Protein AF-A0A6N6PCB4-F1 (afdb_monomer_lite)

Foldseek 3Di:
DDDPPPPDPLPPDLDPLPPDLDDLVSSVVSQLVVLVVCCVVPVVVSVVSVVCVVVVCPLVVDDPVVSVVVSDCVVVVVLVVVLCVVCVVVVDDPDPVVSVVVSVVSVVVVVVCCVVDPHPDDPDPPCDPDD

Sequence (131 aa):
MSSSGIAWPARGWSFSICSRRSTRGSAMRAAEGAGAAYSASAPKLAAWLEANLHEGFTVLAFPAAHQRRLRTSNALARVNQELQRRTRVVSIFPNEASLPRLVSALLAETSDAWESSKSYLNMFPSISPSA

Radius of gyration: 19.99 Å; chains: 1; bounding box: 39×51×49 Å

Structure (mmCIF, N/CA/C/O backbone):
data_AF-A0A6N6PCB4-F1
#
_entry.id   AF-A0A6N6PCB4-F1
#
loop_
_atom_site.group_PDB
_atom_site.id
_atom_site.type_symbol
_atom_site.label_atom_id
_atom_site.label_alt_id
_atom_site.label_comp_id
_atom_site.label_asym_id
_atom_site.label_entity_id
_atom_site.label_seq_id
_atom_site.pdbx_PDB_ins_code
_atom_site.Cartn_x
_atom_site.Cartn_y
_atom_site.Cartn_z
_atom_site.occupancy
_atom_site.B_iso_or_equiv
_atom_site.auth_seq_id
_atom_site.auth_comp_id
_atom_site.auth_asym_id
_atom_site.auth_atom_id
_atom_site.pdbx_PDB_model_num
ATOM 1 N N . MET A 1 1 ? 10.503 -19.726 16.483 1.00 33.88 1 MET A N 1
ATOM 2 C CA . MET A 1 1 ? 11.646 -19.486 15.569 1.00 33.88 1 MET A CA 1
ATOM 3 C C . MET A 1 1 ? 11.548 -20.537 14.470 1.00 33.88 1 MET A C 1
ATOM 5 O O . MET A 1 1 ? 11.416 -21.692 14.820 1.00 33.88 1 MET A O 1
ATOM 9 N N . SER A 1 2 ? 11.448 -20.260 13.175 1.00 28.19 2 SER A N 1
ATOM 10 C CA . SER A 1 2 ? 12.167 -19.283 12.366 1.00 28.19 2 SER A CA 1
ATOM 11 C C . SER A 1 2 ? 11.240 -18.774 11.255 1.00 28.19 2 SER A C 1
ATOM 13 O O . SER A 1 2 ? 10.845 -19.535 10.376 1.00 28.19 2 SER A O 1
ATOM 15 N N . SER A 1 3 ? 10.858 -17.498 11.317 1.00 27.31 3 SER A N 1
ATOM 16 C CA . SER A 1 3 ? 10.209 -16.815 10.199 1.00 27.31 3 SER A CA 1
ATOM 17 C C . SER A 1 3 ? 11.317 -16.256 9.321 1.00 27.31 3 SER A C 1
ATOM 19 O O . SER A 1 3 ? 11.887 -15.208 9.621 1.00 27.31 3 SER A O 1
ATOM 21 N N . SER A 1 4 ? 11.649 -16.983 8.260 1.00 30.84 4 SER A N 1
ATOM 22 C CA . SER A 1 4 ? 12.556 -16.542 7.204 1.00 30.84 4 SER A CA 1
ATOM 23 C C . SER A 1 4 ? 11.899 -15.389 6.445 1.00 30.84 4 SER A C 1
ATOM 25 O O . SER A 1 4 ? 11.241 -15.582 5.424 1.00 30.84 4 SER A O 1
ATOM 27 N N . GLY A 1 5 ? 12.011 -14.180 6.992 1.00 29.30 5 GLY A N 1
ATOM 28 C CA . GLY A 1 5 ? 11.590 -12.957 6.328 1.00 29.30 5 GLY A CA 1
ATOM 29 C C . GLY A 1 5 ? 12.371 -12.806 5.030 1.00 29.30 5 GLY A C 1
ATOM 30 O O . GLY A 1 5 ? 13.594 -12.686 5.044 1.00 29.30 5 GLY A O 1
ATOM 31 N N . ILE A 1 6 ? 11.662 -12.832 3.905 1.00 33.75 6 ILE A N 1
ATOM 32 C CA . ILE A 1 6 ? 12.214 -12.490 2.596 1.00 33.75 6 ILE A CA 1
ATOM 33 C C . ILE A 1 6 ? 12.633 -11.019 2.676 1.00 33.75 6 ILE A C 1
ATOM 35 O O . ILE A 1 6 ? 11.806 -10.109 2.599 1.00 33.75 6 ILE A O 1
ATOM 39 N N . ALA A 1 7 ? 13.923 -10.789 2.907 1.00 28.22 7 ALA A N 1
ATOM 40 C CA . ALA A 1 7 ? 14.532 -9.473 2.908 1.00 28.22 7 ALA A CA 1
ATOM 41 C C . ALA A 1 7 ? 14.581 -8.962 1.463 1.00 28.22 7 ALA A C 1
ATOM 43 O O . ALA A 1 7 ? 15.501 -9.259 0.705 1.00 28.22 7 ALA A O 1
ATOM 44 N N . TRP A 1 8 ? 13.558 -8.211 1.064 1.00 30.92 8 TRP A N 1
ATOM 45 C CA . TRP A 1 8 ? 13.566 -7.488 -0.201 1.00 30.92 8 TRP A CA 1
ATOM 46 C C . TRP A 1 8 ? 14.686 -6.432 -0.188 1.00 30.92 8 TRP A C 1
ATOM 48 O O . TRP A 1 8 ? 14.705 -5.588 0.715 1.00 30.92 8 TRP A O 1
ATOM 58 N N . PRO A 1 9 ? 15.581 -6.384 -1.191 1.00 33.12 9 PRO A N 1
ATOM 59 C CA . PRO A 1 9 ? 16.544 -5.297 -1.350 1.00 33.12 9 PRO A CA 1
ATOM 60 C C . PRO A 1 9 ? 15.830 -4.065 -1.944 1.00 33.12 9 PRO A C 1
ATOM 62 O O . PRO A 1 9 ? 16.096 -3.619 -3.057 1.00 33.12 9 PRO A O 1
ATOM 65 N N . ALA A 1 10 ? 14.868 -3.509 -1.205 1.00 38.28 10 ALA A N 1
ATOM 66 C CA . ALA A 1 10 ? 13.883 -2.541 -1.698 1.00 38.28 10 ALA A CA 1
ATOM 67 C C . ALA A 1 10 ? 14.370 -1.077 -1.780 1.00 38.28 10 ALA A C 1
ATOM 69 O O . ALA A 1 10 ? 13.548 -0.165 -1.824 1.00 38.28 10 ALA A O 1
ATOM 70 N N . ARG A 1 11 ? 15.683 -0.804 -1.785 1.00 38.25 11 ARG A N 1
ATOM 71 C CA . ARG A 1 11 ? 16.195 0.586 -1.794 1.00 38.25 11 ARG A CA 1
ATOM 72 C C . ARG A 1 11 ? 16.877 1.041 -3.088 1.00 38.25 11 ARG A C 1
ATOM 74 O O . ARG A 1 11 ? 17.016 2.243 -3.270 1.00 38.25 11 ARG A O 1
ATOM 81 N N . GLY A 1 12 ? 17.240 0.135 -4.002 1.00 31.41 12 GLY A N 1
ATOM 82 C CA . GLY A 1 12 ? 17.977 0.500 -5.229 1.00 31.41 12 GLY A CA 1
ATOM 83 C C . GLY A 1 12 ? 17.229 0.307 -6.553 1.00 31.41 12 GLY A C 1
ATOM 84 O O . GLY A 1 12 ? 17.467 1.035 -7.513 1.00 31.41 12 GLY A O 1
ATOM 85 N N . TRP A 1 13 ? 16.303 -0.652 -6.623 1.00 36.94 13 TRP A N 1
ATOM 86 C CA . TRP A 1 13 ? 15.792 -1.150 -7.908 1.00 36.94 13 TRP A CA 1
ATOM 87 C C . TRP A 1 13 ? 14.665 -0.307 -8.517 1.00 36.94 13 TRP A C 1
ATOM 89 O O . TRP A 1 13 ? 14.643 -0.104 -9.731 1.00 36.94 13 TRP A O 1
ATOM 99 N N . SER A 1 14 ? 13.781 0.272 -7.694 1.00 40.44 14 SER A N 1
ATOM 100 C CA . SER A 1 14 ? 12.657 1.087 -8.194 1.00 40.44 14 SER A CA 1
ATOM 101 C C . SER A 1 14 ? 13.088 2.388 -8.880 1.00 40.44 14 SER A C 1
ATOM 103 O O . SER A 1 14 ? 12.285 2.998 -9.588 1.00 40.44 14 SER A O 1
ATOM 105 N N . PHE A 1 15 ? 14.329 2.842 -8.670 1.00 33.09 15 PHE A N 1
ATOM 106 C CA . PHE A 1 15 ? 14.775 4.146 -9.159 1.00 33.09 15 PHE A CA 1
ATOM 107 C C . PHE A 1 15 ? 15.426 4.090 -10.551 1.00 33.09 15 PHE A C 1
ATOM 109 O O . PHE A 1 15 ? 15.239 5.022 -11.329 1.00 33.09 15 PHE A O 1
ATOM 116 N N . SER A 1 16 ? 16.133 3.005 -10.899 1.00 36.62 16 SER A N 1
ATOM 117 C CA . SER A 1 16 ? 16.947 2.950 -12.128 1.00 36.62 16 SER A CA 1
ATOM 118 C C . SER A 1 16 ? 16.153 2.549 -13.383 1.00 36.62 16 SER A C 1
ATOM 120 O O . SER A 1 16 ? 16.151 3.293 -14.364 1.00 36.62 16 SER A O 1
ATOM 122 N N . ILE A 1 17 ? 15.371 1.457 -13.328 1.00 45.94 17 ILE A N 1
ATOM 123 C CA . ILE A 1 17 ? 14.596 0.917 -14.477 1.00 45.94 17 ILE A CA 1
ATOM 124 C C . ILE A 1 17 ? 13.526 1.909 -14.976 1.00 45.94 17 ILE A C 1
ATOM 126 O O . ILE A 1 17 ? 13.086 1.872 -16.123 1.00 45.94 17 ILE A O 1
ATOM 130 N N . CYS A 1 18 ? 13.110 2.832 -14.109 1.00 44.28 18 CYS A N 1
ATOM 131 C CA . CYS A 1 18 ? 11.998 3.746 -14.338 1.00 44.28 18 CYS A CA 1
ATOM 132 C C . CYS A 1 18 ? 12.397 5.219 -14.161 1.00 44.28 18 CYS A C 1
ATOM 134 O O . CYS A 1 18 ? 11.578 6.064 -13.763 1.00 44.28 18 CYS A O 1
ATOM 136 N N . SER A 1 19 ? 13.668 5.534 -14.410 1.00 44.34 19 SER A N 1
ATOM 137 C CA . SER A 1 19 ? 14.121 6.915 -14.513 1.00 44.34 19 SER A CA 1
ATOM 138 C C . SER A 1 19 ? 13.798 7.441 -15.917 1.00 44.34 19 SER A C 1
ATOM 140 O O . SER A 1 19 ? 14.119 6.820 -16.922 1.00 44.34 19 SER A O 1
ATOM 142 N N . ARG A 1 20 ? 13.139 8.607 -15.973 1.00 45.94 20 ARG A N 1
ATOM 143 C CA . ARG A 1 20 ? 12.929 9.418 -17.188 1.00 45.94 20 ARG A CA 1
ATOM 144 C C . ARG A 1 20 ? 11.907 8.853 -18.202 1.00 45.94 20 ARG A C 1
ATOM 146 O O . ARG A 1 20 ? 12.266 8.261 -19.204 1.00 45.94 20 ARG A O 1
ATOM 153 N N . ARG A 1 21 ? 10.613 9.127 -17.957 1.00 50.47 21 ARG A N 1
ATOM 154 C CA . ARG A 1 21 ? 9.507 9.109 -18.949 1.00 50.47 21 ARG A CA 1
ATOM 155 C C . ARG A 1 21 ? 9.582 7.925 -19.943 1.00 50.47 21 ARG A C 1
ATOM 157 O O . ARG A 1 21 ? 9.575 8.132 -21.150 1.00 50.47 21 ARG A O 1
ATOM 164 N N . SER A 1 22 ? 9.694 6.695 -19.442 1.00 57.56 22 SER A N 1
ATOM 165 C CA . SER A 1 22 ? 9.706 5.507 -20.296 1.00 57.56 22 SER A CA 1
ATOM 166 C C . SER A 1 22 ? 8.277 5.100 -20.648 1.00 57.56 22 SER A C 1
ATOM 168 O O . SER A 1 22 ? 7.431 4.878 -19.782 1.00 57.56 22 SER A O 1
ATOM 170 N N . THR A 1 23 ? 7.992 5.028 -21.946 1.00 71.12 23 THR A N 1
ATOM 171 C CA . THR A 1 23 ? 6.796 4.363 -22.465 1.00 71.12 23 THR A CA 1
ATOM 172 C C . THR A 1 23 ? 6.815 2.902 -22.016 1.00 71.12 23 THR A C 1
ATOM 174 O O . THR A 1 23 ? 7.883 2.297 -21.917 1.00 71.12 23 THR A O 1
ATOM 177 N N . ARG A 1 24 ? 5.644 2.300 -21.785 1.00 73.00 24 ARG A N 1
ATOM 178 C CA . ARG A 1 24 ? 5.511 0.893 -21.362 1.00 73.00 24 ARG A CA 1
ATOM 179 C C . ARG A 1 24 ? 6.423 -0.065 -22.145 1.00 73.00 24 ARG A C 1
ATOM 181 O O . ARG A 1 24 ? 7.080 -0.906 -21.547 1.00 73.00 24 ARG A O 1
ATOM 188 N N . GLY A 1 25 ? 6.532 0.123 -23.463 1.00 76.12 25 GLY A N 1
ATOM 189 C CA . GLY A 1 25 ? 7.391 -0.696 -24.322 1.00 76.12 25 GLY A CA 1
ATOM 190 C C . GLY A 1 25 ? 8.899 -0.546 -24.075 1.00 76.12 25 GLY A C 1
ATOM 191 O O . GLY A 1 25 ? 9.624 -1.529 -24.182 1.00 76.12 25 GLY A O 1
ATOM 192 N N . SER A 1 26 ? 9.406 0.640 -23.714 1.00 78.62 26 SER A N 1
ATOM 193 C CA . SER A 1 26 ? 10.832 0.784 -23.378 1.00 78.62 26 SER A CA 1
ATOM 194 C C . SER A 1 26 ? 11.151 0.242 -21.987 1.00 78.62 26 SER A C 1
ATOM 196 O O . SER A 1 26 ? 12.214 -0.346 -21.804 1.00 78.62 26 SER A O 1
ATOM 198 N N . ALA A 1 27 ? 10.219 0.366 -21.038 1.00 76.62 27 ALA A N 1
ATOM 199 C CA . ALA A 1 27 ? 10.347 -0.239 -19.715 1.00 76.62 27 ALA A CA 1
ATOM 200 C C . ALA A 1 27 ? 10.358 -1.779 -19.783 1.00 76.62 27 ALA A C 1
ATOM 202 O O . ALA A 1 27 ? 11.154 -2.415 -19.097 1.00 76.62 27 ALA A O 1
ATOM 203 N N . MET A 1 28 ? 9.535 -2.366 -20.660 1.00 78.19 28 MET A N 1
ATOM 204 C CA . MET A 1 28 ? 9.471 -3.816 -20.866 1.00 78.19 28 MET A CA 1
ATOM 205 C C . MET A 1 28 ? 10.787 -4.378 -21.415 1.00 78.19 28 MET A C 1
ATOM 207 O O . MET A 1 28 ? 11.359 -5.279 -20.813 1.00 78.19 28 MET A O 1
ATOM 211 N N . ARG A 1 29 ? 11.347 -3.752 -22.460 1.00 80.12 29 ARG A N 1
ATOM 212 C CA . ARG A 1 29 ? 12.656 -4.145 -23.015 1.00 80.12 29 ARG A CA 1
ATOM 213 C C . ARG A 1 29 ? 13.796 -4.039 -22.002 1.00 80.12 29 ARG A C 1
ATOM 215 O O . ARG A 1 29 ? 14.671 -4.896 -21.955 1.00 80.12 29 ARG A O 1
ATOM 222 N N . ALA A 1 30 ? 13.795 -2.988 -21.180 1.00 79.62 30 ALA A N 1
ATOM 223 C CA . ALA A 1 30 ? 14.801 -2.832 -20.130 1.00 79.62 30 ALA A CA 1
ATOM 224 C C . ALA A 1 30 ? 14.708 -3.948 -19.077 1.00 79.62 30 ALA A C 1
ATOM 226 O O . ALA A 1 30 ? 15.726 -4.392 -18.548 1.00 79.62 30 ALA A O 1
ATOM 227 N N . ALA A 1 31 ? 13.495 -4.414 -18.781 1.00 78.31 31 ALA A N 1
ATOM 228 C CA . ALA A 1 31 ? 13.279 -5.464 -17.805 1.00 78.31 31 ALA A CA 1
ATOM 229 C C . ALA A 1 31 ? 13.576 -6.872 -18.337 1.00 78.31 31 ALA A C 1
ATOM 231 O O . ALA A 1 31 ? 14.132 -7.675 -17.594 1.00 78.31 31 ALA A O 1
ATOM 232 N N . GLU A 1 32 ? 13.308 -7.146 -19.613 1.00 79.38 32 GLU A N 1
ATOM 233 C CA . GLU A 1 32 ? 13.777 -8.366 -20.290 1.00 79.38 32 GLU A CA 1
ATOM 234 C C . GLU A 1 32 ? 15.312 -8.445 -20.272 1.00 79.38 32 GLU A C 1
ATOM 236 O O . GLU A 1 32 ? 15.885 -9.467 -19.894 1.00 79.38 32 GLU A O 1
ATOM 241 N N . GLY A 1 33 ? 15.993 -7.329 -20.566 1.00 81.69 33 GLY A N 1
ATOM 242 C CA . GLY A 1 33 ? 17.452 -7.243 -20.462 1.00 81.69 33 GLY A CA 1
ATOM 243 C C . GLY A 1 33 ? 17.974 -7.500 -19.042 1.00 81.69 33 GLY A C 1
ATOM 244 O O .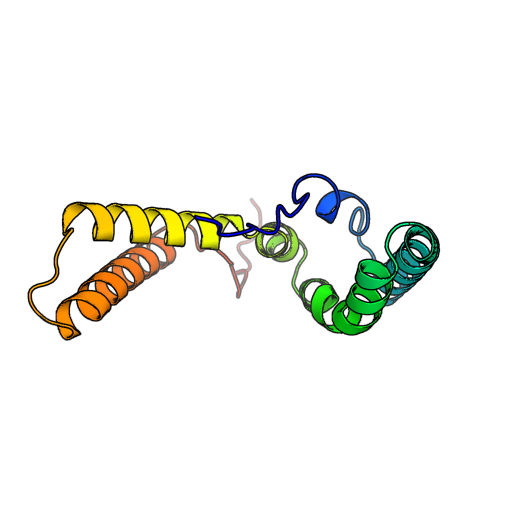 GLY A 1 33 ? 19.005 -8.149 -18.865 1.00 81.69 33 GLY A O 1
ATOM 245 N N . ALA A 1 34 ? 17.246 -7.048 -18.017 1.00 78.50 34 ALA A N 1
ATOM 246 C CA . ALA A 1 34 ? 17.574 -7.351 -16.626 1.00 78.50 34 ALA A CA 1
ATOM 247 C C . ALA A 1 34 ? 17.338 -8.834 -16.288 1.00 78.50 34 ALA A C 1
ATOM 249 O O . ALA A 1 34 ? 18.201 -9.453 -15.669 1.00 78.50 34 ALA A O 1
ATOM 250 N N . GLY A 1 35 ? 16.221 -9.428 -16.720 1.00 81.12 35 GLY A N 1
ATOM 251 C CA . GLY A 1 35 ? 15.932 -10.856 -16.533 1.00 81.12 35 GLY A CA 1
ATOM 252 C C . GLY A 1 35 ? 17.043 -11.747 -17.095 1.00 81.12 35 GLY A C 1
ATOM 253 O O . GLY A 1 35 ? 17.551 -12.622 -16.391 1.00 81.12 35 GLY A O 1
ATOM 254 N N . ALA A 1 36 ? 17.519 -11.432 -18.303 1.00 81.69 36 ALA A N 1
ATOM 255 C CA . ALA A 1 36 ? 18.647 -12.119 -18.926 1.00 81.69 36 ALA A CA 1
ATOM 256 C C . ALA A 1 36 ? 19.943 -12.003 -18.102 1.00 81.69 36 ALA A C 1
ATOM 258 O O . ALA A 1 36 ? 20.641 -13.001 -17.918 1.00 81.69 36 ALA A O 1
ATOM 259 N N . ALA A 1 37 ? 20.245 -10.827 -17.542 1.00 83.62 37 ALA A N 1
ATOM 260 C CA . ALA A 1 37 ? 21.435 -10.620 -16.711 1.00 83.62 37 ALA A CA 1
ATOM 261 C C . ALA A 1 37 ? 21.400 -11.417 -15.391 1.00 83.62 37 ALA A C 1
ATOM 263 O O . ALA A 1 37 ? 22.435 -11.894 -14.921 1.00 83.62 37 ALA A O 1
ATOM 264 N N . TYR A 1 38 ? 20.215 -11.597 -14.799 1.00 81.75 38 TYR A N 1
ATOM 265 C CA . TYR A 1 38 ? 20.042 -12.352 -13.552 1.00 81.75 38 TYR A CA 1
ATOM 266 C C . TYR A 1 38 ? 19.800 -13.851 -13.758 1.00 81.75 38 TYR A C 1
ATOM 268 O O . TYR A 1 38 ? 19.820 -14.595 -12.779 1.00 81.75 38 TYR A O 1
ATOM 276 N N . SER A 1 39 ? 19.643 -14.317 -15.000 1.00 80.06 39 SER A N 1
ATOM 277 C CA . SER A 1 39 ? 19.402 -15.733 -15.317 1.00 80.06 39 SER A CA 1
ATOM 278 C C . SER A 1 39 ? 20.467 -16.673 -14.733 1.00 80.06 39 SER A C 1
ATOM 280 O O . SER A 1 39 ? 20.130 -17.721 -14.186 1.00 80.06 39 SER A O 1
ATOM 282 N N . ALA A 1 40 ? 21.741 -16.264 -14.768 1.00 83.25 40 ALA A N 1
ATOM 283 C CA . ALA A 1 40 ? 22.863 -17.064 -14.281 1.00 83.25 40 ALA A CA 1
ATOM 284 C C . ALA A 1 40 ? 23.034 -17.031 -12.751 1.00 83.25 40 ALA A C 1
ATOM 286 O O . ALA A 1 40 ? 23.422 -18.030 -12.152 1.00 83.25 40 ALA A O 1
ATOM 287 N N . SER A 1 41 ? 22.761 -15.892 -12.105 1.00 89.38 41 SER A N 1
ATOM 288 C CA . SER A 1 41 ? 22.987 -15.712 -10.659 1.00 89.38 41 SER A CA 1
ATOM 289 C C . SER A 1 41 ? 21.759 -16.034 -9.803 1.00 89.38 41 SER A C 1
ATOM 291 O O . SER A 1 41 ? 21.898 -16.474 -8.664 1.00 89.38 41 SER A O 1
ATOM 293 N N . ALA A 1 42 ? 20.554 -15.820 -10.335 1.00 86.38 42 ALA A N 1
ATOM 294 C CA . ALA A 1 42 ? 19.292 -15.977 -9.624 1.00 86.38 42 ALA A CA 1
ATOM 295 C C . ALA A 1 42 ? 18.162 -16.420 -10.584 1.00 86.38 42 ALA A C 1
ATOM 297 O O . ALA A 1 42 ? 17.252 -15.640 -10.879 1.00 86.38 42 ALA A O 1
ATOM 298 N N . PRO A 1 43 ? 18.147 -17.692 -11.029 1.00 86.12 43 PRO A N 1
ATOM 299 C CA . PRO A 1 43 ? 17.194 -18.178 -12.035 1.00 86.12 43 PRO A CA 1
ATOM 300 C C . PRO A 1 43 ? 15.731 -18.078 -11.577 1.00 86.12 43 PRO A C 1
ATOM 302 O O . PRO A 1 43 ? 14.842 -17.754 -12.361 1.00 86.12 43 PRO A O 1
ATOM 305 N N . LYS A 1 44 ? 15.473 -18.270 -10.276 1.00 87.31 44 LYS A N 1
ATOM 306 C CA . LYS A 1 44 ? 14.132 -18.111 -9.693 1.00 87.31 44 LYS A CA 1
ATOM 307 C C . LYS A 1 44 ? 13.631 -16.664 -9.762 1.00 87.31 44 LYS A C 1
ATOM 309 O O . LYS A 1 44 ? 12.437 -16.444 -9.941 1.00 87.31 44 LYS A O 1
ATOM 314 N N . LEU A 1 45 ? 14.532 -15.690 -9.614 1.00 85.25 45 LEU A N 1
ATOM 315 C CA . LEU A 1 45 ? 14.190 -14.274 -9.729 1.00 85.25 45 LEU A CA 1
ATOM 316 C C . LEU A 1 45 ? 13.888 -13.915 -11.183 1.00 85.25 45 LEU A C 1
ATOM 318 O O . LEU A 1 45 ? 12.900 -13.233 -11.422 1.00 85.25 45 LEU A O 1
ATOM 322 N N . ALA A 1 46 ? 14.695 -14.396 -12.131 1.00 84.94 46 ALA A N 1
ATOM 323 C CA . ALA A 1 46 ? 14.486 -14.151 -13.557 1.00 84.94 46 ALA A CA 1
ATOM 324 C C . ALA A 1 46 ? 13.116 -14.673 -14.030 1.00 84.94 46 ALA A C 1
ATOM 326 O O . ALA A 1 46 ? 12.330 -13.903 -14.578 1.00 84.94 46 ALA A O 1
ATOM 327 N N . ALA A 1 47 ? 12.779 -15.925 -13.700 1.00 86.25 47 ALA A N 1
ATOM 328 C CA . ALA A 1 47 ? 11.482 -16.514 -14.044 1.00 86.25 47 ALA A CA 1
ATOM 329 C C . ALA A 1 47 ? 10.299 -15.777 -13.386 1.00 86.25 47 ALA A C 1
ATOM 331 O O . ALA A 1 47 ? 9.266 -15.549 -14.013 1.00 86.25 47 ALA A O 1
ATOM 332 N N . TRP A 1 48 ? 10.443 -15.377 -12.116 1.00 87.88 48 TRP A N 1
ATOM 333 C CA . TRP A 1 48 ? 9.413 -14.590 -11.435 1.00 87.88 48 TRP A CA 1
ATOM 334 C C . TRP A 1 48 ? 9.237 -13.214 -12.079 1.00 87.88 48 TRP A C 1
ATOM 336 O O . TRP A 1 48 ? 8.109 -12.759 -12.254 1.00 87.88 48 TRP A O 1
ATOM 346 N N . LEU A 1 49 ? 10.340 -12.560 -12.445 1.00 84.94 49 LEU A N 1
ATOM 347 C CA . LEU A 1 49 ? 10.326 -11.248 -13.068 1.00 84.94 49 LEU A CA 1
ATOM 348 C C . LEU A 1 49 ? 9.558 -11.324 -14.392 1.00 84.94 49 LEU A C 1
ATOM 350 O O . LEU A 1 49 ? 8.530 -10.668 -14.504 1.00 84.94 49 LEU A O 1
ATOM 354 N N . GLU A 1 50 ? 9.945 -12.204 -15.318 1.00 82.94 50 GLU A N 1
ATOM 355 C CA . GLU A 1 50 ? 9.261 -12.393 -16.611 1.00 82.94 50 GLU A CA 1
ATOM 356 C C . GLU A 1 50 ? 7.744 -12.597 -16.475 1.00 82.94 50 GLU A C 1
ATOM 358 O O . GLU A 1 50 ? 6.971 -11.937 -17.171 1.00 82.94 50 GLU A O 1
ATOM 363 N N . ALA A 1 51 ? 7.305 -13.429 -15.526 1.00 85.50 51 ALA A N 1
ATOM 364 C CA . ALA A 1 51 ? 5.884 -13.683 -15.294 1.00 85.50 51 ALA A CA 1
ATOM 365 C C . ALA A 1 51 ? 5.119 -12.464 -14.736 1.00 85.50 51 ALA A C 1
ATOM 367 O O . ALA A 1 51 ? 3.937 -12.295 -15.027 1.00 85.50 51 ALA A O 1
ATOM 368 N N . ASN A 1 52 ? 5.770 -11.608 -13.939 1.00 85.12 52 ASN A N 1
ATOM 369 C CA . ASN A 1 52 ? 5.109 -10.525 -13.193 1.00 85.12 52 ASN A CA 1
ATOM 370 C C . ASN A 1 52 ? 5.350 -9.125 -13.787 1.00 85.12 52 ASN A C 1
ATOM 372 O O . ASN A 1 52 ? 4.725 -8.149 -13.361 1.00 85.12 52 ASN A O 1
ATOM 376 N N . LEU A 1 53 ? 6.231 -8.991 -14.783 1.00 81.75 53 LEU A N 1
ATOM 377 C CA . LEU A 1 53 ? 6.568 -7.700 -15.388 1.00 81.75 53 LEU A CA 1
ATOM 378 C C . LEU A 1 53 ? 5.347 -6.977 -15.957 1.00 81.75 53 LEU A C 1
ATOM 380 O O . LEU A 1 53 ? 5.209 -5.764 -15.786 1.00 81.75 53 LEU A O 1
ATOM 384 N N . HIS A 1 54 ? 4.442 -7.709 -16.608 1.00 78.25 54 HIS A N 1
ATOM 385 C CA . HIS A 1 54 ? 3.266 -7.116 -17.236 1.00 78.25 54 HIS A CA 1
ATOM 386 C C . HIS A 1 54 ? 2.369 -6.387 -16.222 1.00 78.25 54 HIS A C 1
ATO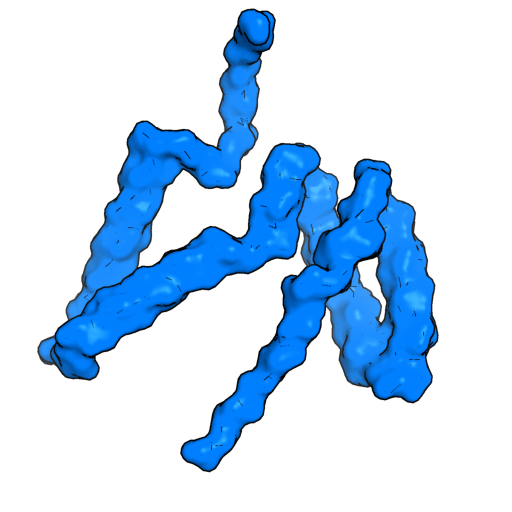M 388 O O . HIS A 1 54 ? 1.910 -5.275 -16.503 1.00 78.25 54 HIS A O 1
ATOM 394 N N . GLU A 1 55 ? 2.172 -6.981 -15.041 1.00 79.81 55 GLU A N 1
ATOM 395 C CA . GLU A 1 55 ? 1.398 -6.403 -13.939 1.00 79.81 55 GLU A CA 1
ATOM 396 C C . GLU A 1 55 ? 2.154 -5.262 -13.249 1.00 79.81 55 GLU A C 1
ATOM 398 O O . GLU A 1 55 ? 1.571 -4.216 -12.955 1.00 79.81 55 GLU A O 1
ATOM 403 N N . GLY A 1 56 ? 3.473 -5.400 -13.075 1.00 78.19 56 GLY A N 1
ATOM 404 C CA . GLY A 1 56 ? 4.318 -4.371 -12.462 1.00 78.19 56 GLY A CA 1
ATOM 405 C C . GLY A 1 56 ? 4.333 -3.041 -13.226 1.00 78.19 56 GLY A C 1
ATOM 406 O O . GLY A 1 56 ? 4.483 -1.973 -12.628 1.00 78.19 56 GLY A O 1
ATOM 407 N N . PHE A 1 57 ? 4.114 -3.070 -14.545 1.00 81.38 57 PHE A N 1
ATOM 408 C CA . PHE A 1 57 ? 4.080 -1.864 -15.378 1.00 81.38 57 PHE A CA 1
ATOM 409 C C . PHE A 1 57 ? 2.726 -1.155 -15.446 1.00 81.38 57 PHE A C 1
ATOM 411 O O . PHE A 1 57 ? 2.642 -0.086 -16.055 1.00 81.38 57 PHE A O 1
ATOM 418 N N . THR A 1 58 ? 1.681 -1.675 -14.800 1.00 83.25 58 THR A N 1
ATOM 419 C CA . THR A 1 58 ? 0.358 -1.020 -14.743 1.00 83.25 58 THR A CA 1
ATOM 420 C C . THR A 1 58 ? 0.432 0.392 -14.150 1.00 83.25 58 THR A C 1
ATOM 422 O O . THR A 1 58 ? -0.276 1.293 -14.596 1.00 83.25 58 THR A O 1
ATOM 425 N N . VAL A 1 59 ? 1.375 0.635 -13.231 1.00 80.44 59 VAL A N 1
ATOM 426 C CA . VAL A 1 59 ? 1.621 1.952 -12.619 1.00 80.44 59 VAL A CA 1
ATOM 427 C C . VAL A 1 59 ? 1.954 3.030 -13.661 1.00 80.44 59 VAL A C 1
ATOM 429 O O . VAL A 1 59 ? 1.646 4.202 -13.448 1.00 80.44 59 VAL A O 1
ATOM 432 N N . LEU A 1 60 ? 2.539 2.666 -14.808 1.00 81.38 60 LEU A N 1
ATOM 433 C CA . LEU A 1 60 ? 2.900 3.616 -15.869 1.00 81.38 60 LEU A CA 1
ATOM 434 C C . LEU A 1 60 ? 1.693 4.222 -16.593 1.00 81.38 60 LEU A C 1
ATOM 436 O O . LEU A 1 60 ? 1.852 5.245 -17.254 1.00 81.38 60 LEU A O 1
ATOM 440 N N . ALA A 1 61 ? 0.505 3.627 -16.455 1.00 83.56 61 ALA A N 1
ATOM 441 C CA . ALA A 1 61 ? -0.733 4.173 -17.005 1.00 83.56 61 ALA A CA 1
ATOM 442 C C . ALA A 1 61 ? -1.228 5.420 -16.244 1.00 83.56 61 ALA A C 1
ATOM 444 O O . ALA A 1 61 ? -2.002 6.204 -16.786 1.00 83.56 61 ALA A O 1
ATOM 445 N N . PHE A 1 62 ? -0.775 5.631 -15.003 1.00 81.38 62 PHE A N 1
ATOM 446 C CA . PHE A 1 62 ? -1.175 6.778 -14.186 1.00 81.38 62 PHE A CA 1
ATOM 447 C C . PHE A 1 62 ? -0.340 8.034 -14.490 1.00 81.38 62 PHE A C 1
ATOM 449 O O . PHE A 1 62 ? 0.795 7.921 -14.962 1.00 81.38 62 PHE A O 1
ATOM 456 N N . PRO A 1 63 ? -0.831 9.247 -14.165 1.00 83.31 63 PRO A N 1
ATOM 457 C CA . PRO A 1 63 ? -0.056 10.476 -14.314 1.00 83.31 63 PRO A CA 1
ATOM 458 C C . PRO A 1 63 ? 1.265 10.435 -13.534 1.00 83.31 63 PRO A C 1
ATOM 460 O O . PRO A 1 63 ? 1.362 9.848 -12.455 1.00 83.31 63 PRO A O 1
ATOM 463 N N . ALA A 1 64 ? 2.293 11.125 -14.036 1.00 78.25 64 ALA A N 1
ATOM 464 C CA . ALA A 1 64 ? 3.637 11.107 -13.445 1.00 78.25 64 ALA A CA 1
ATOM 465 C C . ALA A 1 64 ? 3.679 11.552 -11.965 1.00 78.25 64 ALA A C 1
ATOM 467 O O . ALA A 1 64 ? 4.534 11.092 -11.204 1.00 78.25 64 ALA A O 1
ATOM 468 N N . ALA A 1 65 ? 2.752 12.423 -11.549 1.00 80.25 65 ALA A N 1
ATOM 469 C CA . ALA A 1 65 ? 2.601 12.840 -10.156 1.00 80.25 65 ALA A CA 1
ATOM 470 C C . ALA A 1 65 ? 2.227 11.660 -9.236 1.00 80.25 65 ALA A C 1
ATOM 472 O O . ALA A 1 65 ? 2.782 11.524 -8.144 1.00 80.25 65 ALA A O 1
ATOM 473 N N . HIS A 1 66 ? 1.346 10.774 -9.706 1.00 81.81 66 HIS A N 1
ATOM 474 C CA . HIS A 1 66 ? 0.874 9.587 -8.989 1.00 81.81 66 HIS A CA 1
ATOM 475 C C . HIS A 1 66 ? 1.888 8.455 -9.040 1.00 81.81 66 HIS A C 1
ATOM 477 O O . HIS A 1 66 ? 2.110 7.800 -8.025 1.00 81.81 66 HIS A O 1
ATOM 483 N N . GLN A 1 67 ? 2.573 8.274 -10.173 1.00 82.06 67 GLN A N 1
ATOM 484 C CA . GLN A 1 67 ? 3.597 7.236 -10.335 1.00 82.06 67 GLN A CA 1
ATOM 485 C C . GLN A 1 67 ? 4.652 7.280 -9.224 1.00 82.06 67 GLN A C 1
ATOM 487 O O . GLN A 1 67 ? 5.036 6.241 -8.697 1.00 82.06 67 GLN A O 1
ATOM 492 N N . ARG A 1 68 ? 5.107 8.475 -8.822 1.00 79.75 68 ARG A N 1
ATOM 493 C CA . ARG A 1 68 ? 6.100 8.619 -7.741 1.00 79.75 68 ARG A CA 1
ATOM 494 C C . ARG A 1 68 ? 5.603 8.068 -6.405 1.00 79.75 68 ARG A C 1
ATOM 496 O O . ARG A 1 68 ? 6.390 7.474 -5.678 1.00 79.75 68 ARG A O 1
ATOM 503 N N . ARG A 1 69 ? 4.320 8.262 -6.091 1.00 80.31 69 ARG A N 1
ATOM 504 C CA . ARG A 1 69 ? 3.708 7.789 -4.840 1.00 80.31 69 ARG A CA 1
ATOM 505 C C . ARG A 1 69 ? 3.431 6.286 -4.910 1.00 80.31 69 ARG A C 1
ATOM 507 O O . ARG A 1 69 ? 3.842 5.560 -4.010 1.00 80.31 69 ARG A O 1
ATOM 514 N N . LEU A 1 70 ? 2.853 5.823 -6.022 1.00 83.56 70 LEU A N 1
ATOM 515 C CA . LEU A 1 70 ? 2.499 4.419 -6.271 1.00 83.56 70 LEU A CA 1
ATOM 516 C C . LEU A 1 70 ? 3.711 3.481 -6.360 1.00 83.56 70 LEU A C 1
ATOM 518 O O . LEU A 1 70 ? 3.604 2.309 -6.023 1.00 83.56 70 LEU A O 1
ATOM 522 N N . ARG A 1 71 ? 4.884 3.986 -6.760 1.00 79.81 71 ARG A N 1
ATOM 523 C CA . ARG A 1 71 ? 6.139 3.211 -6.773 1.00 79.81 71 ARG A CA 1
ATOM 524 C C . ARG A 1 71 ? 6.627 2.792 -5.386 1.00 79.81 71 ARG A C 1
ATOM 526 O O . ARG A 1 71 ? 7.535 1.969 -5.296 1.00 79.81 71 ARG A O 1
ATOM 533 N N . THR A 1 72 ? 6.099 3.388 -4.319 1.00 80.56 72 THR A N 1
ATOM 534 C CA . THR A 1 72 ? 6.554 3.132 -2.951 1.00 80.56 72 THR A CA 1
ATOM 535 C C . THR A 1 72 ? 5.433 2.551 -2.104 1.00 80.56 72 THR A C 1
ATOM 537 O O . THR A 1 72 ? 4.306 3.032 -2.142 1.00 80.56 72 THR A O 1
ATOM 540 N N . SER A 1 73 ? 5.754 1.577 -1.255 1.00 84.75 73 SER A N 1
ATOM 541 C CA . SER A 1 73 ? 4.823 1.020 -0.266 1.00 84.75 73 SER A CA 1
ATOM 542 C C . SER A 1 73 ? 4.720 1.868 1.010 1.00 84.75 73 SER A C 1
ATOM 544 O O . SER A 1 73 ? 4.165 1.419 2.009 1.00 84.75 73 SER A O 1
ATOM 546 N N . ASN A 1 74 ? 5.228 3.106 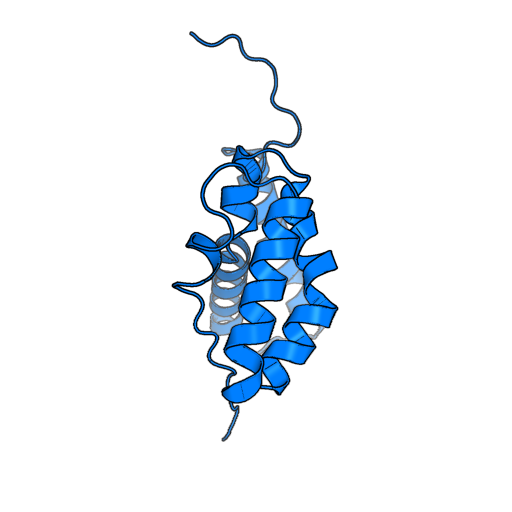0.998 1.00 84.00 74 ASN A N 1
ATOM 547 C CA . ASN A 1 74 ? 5.351 3.955 2.185 1.00 84.00 74 ASN A CA 1
ATOM 548 C C . ASN A 1 74 ? 4.004 4.249 2.863 1.00 84.00 74 ASN A C 1
AT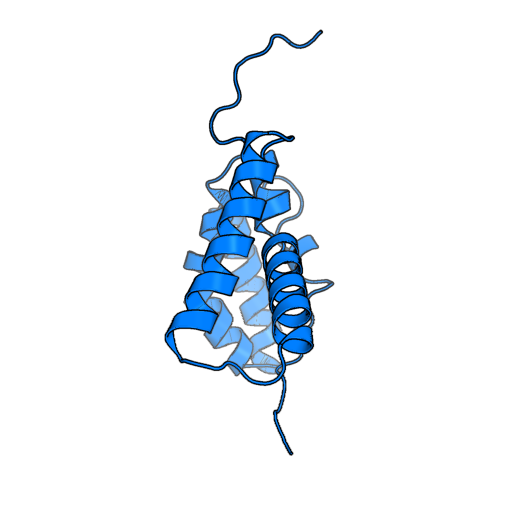OM 550 O O . ASN A 1 74 ? 3.923 4.221 4.089 1.00 84.00 74 ASN A O 1
ATOM 554 N N . ALA A 1 75 ? 2.945 4.508 2.090 1.00 83.44 75 ALA A N 1
ATOM 555 C CA . ALA A 1 75 ? 1.614 4.741 2.656 1.00 83.44 75 ALA A CA 1
ATOM 556 C C . ALA A 1 75 ? 1.071 3.495 3.365 1.00 83.44 75 ALA A C 1
ATOM 558 O O . ALA A 1 75 ? 0.632 3.580 4.510 1.00 83.44 75 ALA A O 1
ATOM 559 N N . LEU A 1 76 ? 1.183 2.330 2.721 1.00 87.38 76 LEU A N 1
ATOM 560 C CA . LEU A 1 76 ? 0.773 1.052 3.304 1.00 87.38 76 LEU A CA 1
ATOM 561 C C . LEU A 1 76 ? 1.595 0.711 4.549 1.00 87.38 76 LEU A C 1
ATOM 563 O O . LEU A 1 76 ? 1.037 0.295 5.559 1.00 87.38 76 LEU A O 1
ATOM 567 N N . ALA A 1 77 ? 2.911 0.934 4.508 1.00 91.06 77 ALA A N 1
ATOM 568 C CA . ALA A 1 77 ? 3.790 0.711 5.649 1.00 91.06 77 ALA A CA 1
ATOM 569 C C . ALA A 1 77 ? 3.401 1.590 6.845 1.00 91.06 77 ALA A C 1
ATOM 571 O O . ALA A 1 77 ? 3.381 1.101 7.971 1.00 91.06 77 ALA A O 1
ATOM 572 N N . ARG A 1 78 ? 3.032 2.855 6.607 1.00 89.00 78 ARG A N 1
ATOM 573 C CA . ARG A 1 78 ? 2.578 3.775 7.658 1.00 89.00 78 ARG A CA 1
ATOM 574 C C . ARG A 1 78 ? 1.267 3.314 8.299 1.00 89.00 78 ARG A C 1
ATOM 576 O O . ARG A 1 78 ? 1.172 3.305 9.522 1.00 89.00 78 ARG A O 1
ATOM 583 N N . VAL A 1 79 ? 0.292 2.877 7.499 1.00 90.31 79 VAL A N 1
ATOM 584 C CA . VAL A 1 79 ? -0.970 2.313 8.016 1.00 90.31 79 VAL A CA 1
ATOM 585 C C . VAL A 1 79 ? -0.715 1.019 8.794 1.00 90.31 79 VAL A C 1
ATOM 587 O O . VAL A 1 79 ? -1.230 0.853 9.895 1.00 90.31 79 VAL A O 1
ATOM 590 N N . ASN A 1 80 ? 0.130 0.124 8.276 1.00 92.75 80 ASN A N 1
ATOM 591 C CA . ASN A 1 80 ? 0.463 -1.134 8.947 1.00 92.75 80 ASN A CA 1
ATOM 592 C C . ASN A 1 80 ? 1.186 -0.907 10.287 1.00 92.75 80 ASN A C 1
ATOM 594 O O . ASN A 1 80 ? 0.901 -1.582 11.272 1.00 92.75 80 ASN A O 1
ATOM 598 N N . GLN A 1 81 ? 2.089 0.072 10.352 1.00 93.00 81 GLN A N 1
ATOM 599 C CA . GLN A 1 81 ? 2.741 0.459 11.604 1.00 93.00 81 GLN A CA 1
ATOM 600 C C . GLN A 1 81 ? 1.734 0.976 12.633 1.00 93.00 81 GLN A C 1
ATOM 602 O O . GLN A 1 81 ? 1.814 0.604 13.801 1.00 93.00 81 GLN A O 1
ATOM 607 N N . GLU A 1 82 ? 0.768 1.791 12.212 1.00 92.06 82 GLU A N 1
ATOM 608 C CA . GLU A 1 82 ? -0.255 2.313 13.117 1.00 92.06 82 GLU A CA 1
ATOM 609 C C . GLU A 1 82 ? -1.214 1.213 13.601 1.00 92.06 82 GLU A C 1
ATOM 611 O O . GLU A 1 82 ? -1.533 1.150 14.790 1.00 92.06 82 GLU A O 1
ATOM 616 N N . LEU A 1 83 ? -1.586 0.277 12.722 1.00 91.94 83 LEU A N 1
ATOM 617 C CA . LEU A 1 83 ? -2.331 -0.929 13.091 1.00 91.94 83 LEU A CA 1
ATOM 618 C C . LEU A 1 83 ? -1.589 -1.752 14.147 1.00 91.94 83 LEU A C 1
ATOM 620 O O . LEU A 1 83 ? -2.169 -2.128 15.166 1.00 91.94 83 LEU A O 1
ATOM 624 N N . GLN A 1 84 ? -0.295 -1.998 13.941 1.00 91.75 84 GLN A N 1
ATOM 625 C CA . GLN A 1 84 ? 0.537 -2.718 14.907 1.00 91.75 84 GLN A CA 1
ATOM 626 C C . GLN A 1 84 ? 0.659 -1.957 16.229 1.00 91.75 84 GLN A C 1
ATOM 628 O O . GLN A 1 84 ? 0.600 -2.560 17.297 1.00 91.75 84 GLN A O 1
ATOM 633 N N . ARG A 1 85 ? 0.779 -0.626 16.185 1.00 93.81 85 ARG A N 1
ATOM 634 C CA . ARG A 1 85 ? 0.864 0.209 17.386 1.00 93.81 85 ARG A CA 1
ATOM 635 C C . ARG A 1 85 ? -0.419 0.135 18.216 1.00 93.81 85 ARG A C 1
ATOM 637 O O . ARG A 1 85 ? -0.334 -0.073 19.424 1.00 93.81 85 ARG A O 1
ATOM 644 N N . ARG A 1 86 ? -1.595 0.273 17.589 1.00 91.81 86 ARG A N 1
ATOM 645 C CA . ARG A 1 86 ? -2.895 0.250 18.286 1.00 91.81 86 ARG A CA 1
ATOM 646 C C . ARG A 1 86 ? -3.262 -1.142 18.796 1.00 91.81 86 ARG A C 1
ATOM 648 O O . ARG A 1 86 ? -3.755 -1.266 19.911 1.00 91.81 86 ARG A O 1
ATOM 655 N N . THR A 1 87 ? -2.966 -2.192 18.032 1.00 91.31 87 THR A N 1
ATOM 656 C CA . THR A 1 87 ? -3.213 -3.576 18.479 1.00 91.31 87 THR A CA 1
ATOM 657 C C . THR A 1 87 ? -2.279 -3.992 19.616 1.00 91.31 87 THR A C 1
ATOM 659 O O . THR A 1 87 ? -2.716 -4.673 20.542 1.00 91.31 87 THR A O 1
ATOM 662 N N . ARG A 1 88 ? -1.027 -3.511 19.627 1.00 90.94 88 ARG A N 1
ATOM 663 C CA . ARG A 1 88 ? -0.070 -3.782 20.712 1.00 90.94 88 ARG A CA 1
ATOM 664 C C . ARG A 1 88 ? -0.512 -3.234 22.072 1.00 90.94 88 ARG A C 1
ATOM 666 O O . ARG A 1 88 ? -0.191 -3.848 23.082 1.00 90.94 88 ARG A O 1
ATOM 673 N N . VAL A 1 89 ? -1.232 -2.109 22.111 1.00 89.88 89 VAL A N 1
ATOM 674 C CA . VAL A 1 89 ? -1.758 -1.534 23.366 1.00 89.88 89 VAL A CA 1
ATOM 675 C C . VAL A 1 89 ? -2.868 -2.403 23.957 1.00 89.88 89 VAL A C 1
ATOM 677 O O . VAL A 1 89 ? -2.934 -2.561 25.170 1.00 89.88 89 VAL A O 1
ATOM 680 N N . VAL A 1 90 ? -3.723 -2.978 23.108 1.00 86.88 90 VAL A N 1
ATOM 681 C CA . VAL A 1 90 ? -4.860 -3.791 23.559 1.00 86.88 90 VAL A CA 1
ATOM 682 C C . VAL A 1 90 ? -4.399 -5.158 24.073 1.00 86.88 90 VAL A C 1
ATOM 684 O O . VAL A 1 90 ? -4.958 -5.633 25.052 1.00 86.88 90 VAL A O 1
ATOM 687 N N . SER A 1 91 ? -3.339 -5.743 23.493 1.00 82.75 91 SER A N 1
ATOM 688 C CA . SER A 1 91 ? -2.714 -7.036 23.854 1.00 82.75 91 SER A CA 1
ATOM 689 C C . SER A 1 91 ? -3.641 -8.264 23.767 1.00 82.75 91 SER A C 1
ATOM 691 O O . SER A 1 91 ? -3.324 -9.215 23.056 1.00 82.75 91 SER A O 1
ATOM 693 N N . ILE A 1 92 ? -4.805 -8.240 24.422 1.00 87.69 92 ILE A N 1
ATOM 694 C CA . ILE A 1 92 ? -5.839 -9.278 24.419 1.00 87.69 92 ILE A CA 1
ATOM 695 C C . ILE A 1 92 ? -7.187 -8.622 24.108 1.00 87.69 92 ILE A C 1
ATOM 697 O O . ILE A 1 92 ? -7.626 -7.708 24.805 1.00 87.69 92 ILE A O 1
ATOM 701 N N . PHE A 1 93 ? -7.862 -9.100 23.063 1.00 89.56 93 PHE A N 1
ATOM 702 C CA . PHE A 1 93 ? -9.194 -8.617 22.707 1.00 89.56 93 PHE A CA 1
ATOM 703 C C . PHE A 1 93 ? -10.286 -9.412 23.439 1.00 89.56 93 PHE A C 1
ATOM 705 O O . PHE A 1 93 ? -10.190 -10.636 23.521 1.00 89.56 93 PHE A O 1
ATOM 712 N N . PRO A 1 94 ? -11.354 -8.750 23.922 1.00 87.19 94 PRO A N 1
ATOM 713 C CA . PRO A 1 94 ? -12.435 -9.413 24.654 1.00 87.19 94 PRO A CA 1
ATOM 714 C C . PRO A 1 94 ? -13.379 -10.225 23.753 1.00 87.19 94 PRO A C 1
ATOM 716 O O . PRO A 1 94 ? -14.081 -11.105 24.235 1.00 87.19 94 PRO A O 1
ATOM 719 N N . ASN A 1 95 ? -13.440 -9.920 22.452 1.00 91.81 95 ASN A N 1
ATOM 720 C CA . ASN A 1 95 ? -14.204 -10.679 21.461 1.00 91.81 95 ASN A CA 1
ATOM 721 C C . ASN A 1 95 ? -13.603 -10.500 20.059 1.00 91.81 95 ASN A C 1
ATOM 723 O O . ASN A 1 95 ? -12.950 -9.490 19.781 1.00 91.81 95 ASN A O 1
ATOM 727 N N . GLU A 1 96 ? -13.876 -11.448 19.159 1.00 90.88 96 GLU A N 1
ATOM 728 C CA . GLU A 1 96 ? -13.382 -11.417 17.774 1.00 90.88 96 GLU A CA 1
ATOM 729 C C . GLU A 1 96 ? -13.860 -10.180 17.009 1.00 90.88 96 GLU A C 1
ATOM 731 O O . GLU A 1 96 ? -13.100 -9.595 16.245 1.00 90.88 96 GLU A O 1
ATOM 736 N N . ALA A 1 97 ? -15.084 -9.715 17.275 1.00 93.50 97 ALA A N 1
ATOM 737 C CA . ALA A 1 97 ? -15.664 -8.538 16.633 1.00 93.50 97 ALA A CA 1
ATOM 738 C C . ALA A 1 97 ? -15.028 -7.204 17.080 1.00 93.50 97 ALA A C 1
ATOM 740 O O . ALA A 1 97 ? -15.294 -6.163 16.483 1.00 93.50 97 ALA A O 1
ATOM 741 N N . SER A 1 98 ? -14.191 -7.187 18.120 1.00 90.69 98 SER A N 1
ATOM 742 C CA . SER A 1 98 ? -13.536 -5.966 18.613 1.00 90.69 98 SER A CA 1
ATOM 743 C C . SER A 1 98 ? -12.337 -5.580 17.756 1.00 90.69 98 SER A C 1
ATOM 745 O O . SER A 1 98 ? -12.082 -4.393 17.560 1.00 90.69 98 SER A O 1
ATOM 747 N N . LEU A 1 99 ? -11.639 -6.568 17.193 1.00 90.94 99 LEU A N 1
ATOM 748 C CA . LEU A 1 99 ? -10.523 -6.339 16.283 1.00 90.94 99 LEU A CA 1
ATOM 749 C C . LEU A 1 99 ? -10.952 -5.613 14.995 1.00 90.94 99 LEU A C 1
ATOM 751 O O . LEU A 1 99 ? -10.390 -4.550 14.727 1.00 90.94 99 LEU A O 1
ATOM 755 N N . PRO A 1 100 ? -11.950 -6.085 14.216 1.00 93.50 100 PRO A N 1
ATOM 756 C CA . PRO A 1 100 ? -12.373 -5.380 13.012 1.00 93.50 100 PRO A CA 1
ATOM 757 C C . PRO A 1 100 ? -12.932 -3.993 13.335 1.00 93.50 100 PRO A C 1
ATOM 759 O O . PRO A 1 100 ? -12.684 -3.073 12.570 1.00 93.50 100 PRO A O 1
ATOM 762 N N . ARG A 1 101 ? -13.579 -3.784 14.493 1.00 94.06 101 ARG A N 1
ATOM 763 C CA . ARG A 1 101 ? -14.014 -2.441 14.923 1.00 94.06 101 ARG A CA 1
ATOM 764 C C . ARG A 1 101 ? -12.841 -1.475 15.095 1.00 94.06 101 ARG A C 1
ATOM 766 O O . ARG A 1 101 ? -12.922 -0.350 14.614 1.00 94.06 101 ARG A O 1
ATOM 773 N N . LEU A 1 102 ? -11.750 -1.909 15.733 1.00 92.12 102 LEU A N 1
ATOM 774 C CA . LEU A 1 102 ? -10.544 -1.088 15.891 1.00 92.12 102 LEU A CA 1
ATOM 775 C C . LEU A 1 102 ? -9.904 -0.760 14.536 1.00 92.12 102 LEU A C 1
ATOM 777 O O . LEU A 1 102 ? -9.515 0.382 14.292 1.00 92.12 102 LEU A O 1
ATOM 781 N N . VAL A 1 103 ? -9.794 -1.762 13.661 1.00 93.31 103 VAL A N 1
ATOM 782 C CA . VAL A 1 103 ? -9.216 -1.599 12.321 1.00 93.31 103 VAL A CA 1
ATOM 783 C C . VAL A 1 103 ? -10.064 -0.641 11.486 1.00 93.31 103 VAL A C 1
ATOM 785 O O . VAL A 1 103 ? -9.528 0.309 10.924 1.00 93.31 103 VAL A O 1
ATOM 788 N N . SER A 1 104 ? -11.383 -0.840 11.445 1.00 95.19 104 SER A N 1
ATOM 789 C CA . SER A 1 104 ? -12.310 0.031 10.721 1.00 95.19 104 SER A CA 1
ATOM 790 C C . SER A 1 104 ? -12.292 1.460 11.254 1.00 95.19 104 SER A C 1
ATOM 792 O O . SER A 1 104 ? -12.271 2.384 10.449 1.00 95.19 104 SER A O 1
ATOM 794 N N . ALA A 1 105 ? -12.233 1.655 12.575 1.00 94.69 105 ALA A N 1
ATOM 795 C CA . ALA A 1 105 ? -12.123 2.987 13.169 1.00 94.69 105 ALA A CA 1
ATOM 796 C C . ALA A 1 105 ? -10.836 3.705 12.728 1.00 94.69 105 ALA A C 1
ATOM 798 O O . ALA A 1 105 ? -10.896 4.846 12.282 1.00 94.69 105 ALA A O 1
ATOM 799 N N . LEU A 1 106 ? -9.683 3.025 12.753 1.00 92.38 106 LEU A N 1
ATOM 800 C CA . LEU A 1 106 ? -8.423 3.605 12.273 1.00 92.38 106 LEU A CA 1
ATOM 801 C C . LEU A 1 106 ? -8.476 3.963 10.777 1.00 92.38 106 LEU A C 1
ATOM 803 O O . LEU A 1 106 ? -7.941 4.993 10.360 1.00 92.38 106 LEU A O 1
ATOM 807 N N . LEU A 1 107 ? -9.073 3.096 9.957 1.00 92.19 107 LEU A N 1
ATOM 808 C CA . LEU A 1 107 ? -9.203 3.343 8.522 1.00 92.19 107 LEU A CA 1
ATOM 809 C C . LEU A 1 107 ? -10.152 4.512 8.239 1.00 92.19 107 LEU A C 1
ATOM 811 O O . LEU A 1 107 ? -9.835 5.324 7.374 1.00 92.19 107 LEU A O 1
ATOM 815 N N . ALA A 1 108 ? -11.246 4.636 8.994 1.00 93.38 108 ALA A N 1
ATOM 816 C CA . ALA A 1 108 ? -12.152 5.778 8.921 1.00 93.38 108 ALA A CA 1
ATOM 817 C C . ALA A 1 108 ? -11.430 7.083 9.293 1.00 93.38 108 ALA A C 1
ATOM 819 O O . ALA A 1 108 ? -11.403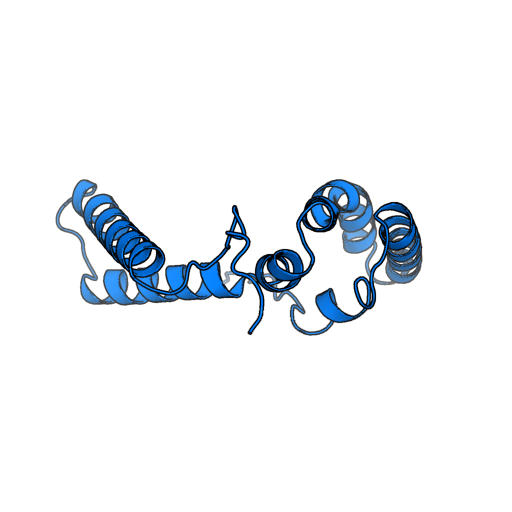 8.001 8.484 1.00 93.38 108 ALA A O 1
ATOM 820 N N . GLU A 1 109 ? -10.715 7.121 10.425 1.00 91.06 109 GLU A N 1
ATOM 821 C CA . GLU A 1 109 ? -9.896 8.281 10.821 1.00 91.06 109 GLU A CA 1
ATOM 822 C C . GLU A 1 109 ? -8.867 8.666 9.740 1.00 91.06 109 GLU A C 1
ATOM 824 O O . GLU A 1 109 ? -8.612 9.844 9.485 1.00 91.06 109 GLU A O 1
ATOM 829 N N . THR A 1 110 ? -8.256 7.668 9.094 1.00 89.25 110 THR A N 1
ATOM 830 C CA . THR A 1 110 ? -7.291 7.896 8.009 1.00 89.25 110 THR A CA 1
ATOM 831 C C . THR A 1 110 ? -7.975 8.457 6.761 1.00 89.25 110 THR A C 1
ATOM 833 O O . THR A 1 110 ? -7.407 9.335 6.110 1.00 89.25 110 THR A O 1
ATOM 836 N N . SER A 1 111 ? -9.177 7.972 6.438 1.00 89.19 111 SER A N 1
ATOM 837 C CA . SER A 1 111 ? -9.990 8.472 5.325 1.00 89.19 111 SER A CA 1
ATOM 838 C C . SER A 1 111 ? -10.386 9.927 5.554 1.00 89.19 111 SER A C 1
ATOM 840 O O . SER A 1 111 ? -10.079 10.774 4.718 1.00 89.19 111 SER A O 1
ATOM 842 N N . ASP A 1 112 ? -10.936 10.239 6.728 1.00 89.62 112 ASP A N 1
ATOM 843 C CA . ASP A 1 112 ? -11.334 11.597 7.110 1.00 89.62 112 ASP A CA 1
ATOM 844 C C . ASP A 1 112 ? -10.140 12.559 7.047 1.00 89.62 112 ASP A C 1
ATOM 846 O O . ASP A 1 112 ? -10.235 13.678 6.537 1.00 89.62 112 ASP A O 1
ATOM 850 N N . ALA A 1 113 ? -8.963 12.111 7.500 1.00 87.38 113 ALA A N 1
ATOM 851 C CA . ALA A 1 113 ? -7.737 12.892 7.395 1.00 87.38 113 ALA A CA 1
ATOM 852 C C . ALA A 1 113 ? -7.319 13.136 5.936 1.00 87.38 113 ALA A C 1
ATOM 854 O O . ALA A 1 113 ? -6.791 14.205 5.628 1.00 87.38 113 ALA A O 1
ATOM 855 N N . TRP A 1 114 ? -7.514 12.180 5.027 1.00 85.00 114 TRP A N 1
ATOM 856 C CA . TRP A 1 114 ? -7.193 12.347 3.603 1.00 85.00 114 TRP A CA 1
ATOM 857 C C . TRP A 1 114 ? -8.196 13.224 2.856 1.00 85.00 114 TRP A C 1
ATOM 859 O O . TRP A 1 114 ? -7.796 13.882 1.895 1.00 85.00 114 TRP A O 1
ATOM 869 N N . GLU A 1 115 ? -9.452 13.243 3.294 1.00 82.75 115 GLU A N 1
ATOM 870 C CA . GLU A 1 115 ? -10.497 14.119 2.759 1.00 82.75 115 GLU A CA 1
ATOM 871 C C . GLU A 1 115 ? -10.339 15.563 3.247 1.00 82.75 115 GLU A C 1
ATOM 873 O O . GLU A 1 115 ? -10.469 16.499 2.460 1.00 82.75 115 GLU A O 1
ATOM 878 N N . SER A 1 116 ? -10.009 15.748 4.528 1.00 81.62 116 SER A N 1
ATOM 879 C CA . SER A 1 116 ? -9.856 17.068 5.153 1.00 81.62 116 SER A CA 1
ATOM 880 C C . SER A 1 116 ? -8.496 17.723 4.863 1.00 81.62 116 SER A C 1
ATOM 882 O O . SER A 1 116 ? -8.392 18.945 4.744 1.00 81.62 116 SER A O 1
ATOM 884 N N . SER A 1 117 ? -7.428 16.927 4.721 1.00 76.06 117 SER A N 1
ATOM 885 C CA . SER A 1 117 ? -6.085 17.419 4.379 1.00 76.06 117 SER A CA 1
ATOM 886 C C . SER A 1 117 ? -5.764 17.264 2.883 1.00 76.06 117 SER A C 1
ATOM 888 O O . SER A 1 117 ? -6.628 17.029 2.043 1.00 76.06 117 SER A O 1
ATOM 890 N N . LYS A 1 118 ? -4.494 17.434 2.491 1.00 67.44 118 LYS A N 1
ATOM 891 C CA . LYS A 1 118 ? -4.082 17.316 1.087 1.00 67.44 118 LYS A CA 1
ATOM 892 C C . LYS A 1 118 ? -4.207 15.863 0.622 1.00 67.44 118 LYS A C 1
ATOM 894 O O . LYS A 1 118 ? -3.362 15.039 0.969 1.00 67.44 118 LYS A O 1
ATOM 899 N N . SER A 1 119 ? -5.211 15.594 -0.216 1.00 73.38 119 SER A N 1
ATOM 900 C CA . SER A 1 119 ? -5.477 14.276 -0.806 1.00 73.38 119 SER A CA 1
ATOM 901 C C . SER A 1 119 ? -4.199 13.542 -1.250 1.00 73.38 119 SER A C 1
ATOM 903 O O . SER A 1 119 ? -3.340 14.076 -1.974 1.00 73.38 119 SER A O 1
ATOM 905 N N . TYR A 1 120 ? -4.068 12.289 -0.796 1.00 76.88 120 TYR A N 1
ATOM 906 C CA . TYR A 1 120 ? -2.892 11.455 -1.045 1.00 76.88 120 TYR A CA 1
ATOM 907 C C . TYR A 1 120 ? -2.723 11.092 -2.528 1.00 76.88 120 TYR A C 1
ATOM 909 O O . TYR A 1 120 ? -1.594 10.946 -2.999 1.00 76.88 120 TYR A O 1
ATOM 917 N N . LEU A 1 121 ? -3.806 11.011 -3.300 1.00 79.75 121 LEU A N 1
ATOM 918 C CA . LEU A 1 121 ? -3.772 10.880 -4.756 1.00 79.75 121 LEU A CA 1
ATOM 919 C C . LEU A 1 121 ? -4.871 11.760 -5.338 1.00 79.75 121 LEU A C 1
ATOM 921 O O . LEU A 1 121 ? -6.052 11.461 -5.208 1.00 79.75 121 LEU A O 1
ATOM 925 N N . ASN A 1 122 ? -4.477 12.842 -6.006 1.00 78.06 122 ASN A N 1
ATOM 926 C CA . ASN A 1 122 ? -5.450 13.717 -6.640 1.00 78.06 122 ASN A CA 1
ATOM 927 C C . ASN A 1 122 ? -5.923 13.107 -7.969 1.00 78.06 122 ASN A C 1
ATOM 929 O O . ASN A 1 122 ? -5.246 13.254 -8.985 1.00 78.06 122 ASN A O 1
ATOM 933 N N . MET A 1 123 ? -7.033 12.370 -7.954 1.00 74.44 123 MET A N 1
ATOM 934 C CA . MET A 1 123 ? -7.560 11.674 -9.138 1.00 74.44 123 MET A CA 1
ATOM 935 C C . MET A 1 123 ? -8.234 12.622 -10.141 1.00 74.44 123 MET A C 1
ATOM 937 O O . MET A 1 123 ? -8.307 12.301 -11.323 1.00 74.44 123 MET A O 1
ATOM 941 N N . PHE A 1 124 ? -8.643 13.809 -9.688 1.00 69.94 124 PHE A N 1
ATOM 942 C CA . PHE A 1 124 ? -9.225 14.862 -10.514 1.00 69.94 124 PHE A CA 1
ATOM 943 C C . PHE A 1 124 ? -8.456 16.152 -10.251 1.00 69.94 124 PHE A C 1
ATOM 945 O O . PHE A 1 124 ? -8.833 16.907 -9.354 1.00 69.94 124 PHE A O 1
ATOM 952 N N . PRO A 1 125 ? -7.355 16.424 -10.977 1.00 61.09 125 PRO A N 1
ATOM 953 C CA . PRO A 1 125 ? -6.720 17.724 -10.889 1.00 61.09 125 PRO A CA 1
ATOM 954 C C . PRO A 1 125 ? -7.751 18.766 -11.325 1.00 61.09 125 PRO A C 1
ATOM 956 O O . PRO A 1 125 ? -7.973 18.967 -12.516 1.00 61.09 125 PRO A O 1
ATOM 959 N N . SER A 1 126 ? -8.416 19.406 -10.359 1.00 56.53 126 SER A N 1
ATOM 960 C CA . SER A 1 126 ? -9.154 20.631 -10.608 1.00 56.53 126 SER A CA 1
ATOM 961 C C . SER A 1 126 ? -8.163 21.555 -11.292 1.00 56.53 126 SER A C 1
ATOM 963 O O . SER A 1 126 ? -7.090 21.815 -10.738 1.00 56.53 126 SER A O 1
ATOM 965 N N . ILE A 1 127 ? -8.476 21.978 -12.512 1.00 57.62 127 ILE A N 1
ATOM 966 C CA . ILE A 1 127 ? -7.720 23.003 -13.218 1.00 57.62 127 ILE A CA 1
ATOM 967 C C . ILE A 1 127 ? -7.856 24.270 -12.366 1.00 57.62 127 ILE A C 1
ATOM 969 O O . ILE A 1 127 ? -8.784 25.048 -12.5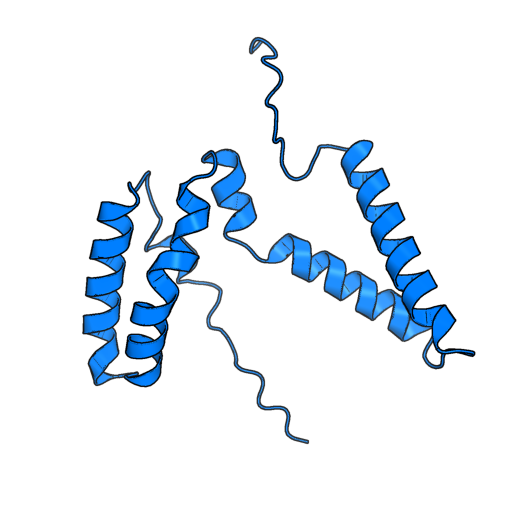45 1.00 57.62 127 ILE A O 1
ATOM 973 N N . SER A 1 128 ? -6.987 24.446 -11.372 1.00 49.78 128 SER A N 1
ATOM 974 C CA . SER A 1 128 ? -6.756 25.757 -10.787 1.00 49.78 128 SER A CA 1
ATOM 975 C C . SER A 1 128 ? -5.722 26.423 -11.691 1.00 49.78 128 SER A C 1
ATOM 977 O O . SER A 1 128 ? -4.642 25.842 -11.863 1.00 49.78 128 SER A O 1
ATOM 979 N N . PRO A 1 129 ? -6.026 27.580 -12.301 1.00 45.47 129 PRO A N 1
ATOM 980 C CA . PRO A 1 129 ? -5.055 28.287 -13.120 1.00 45.47 129 PRO A CA 1
ATOM 981 C C . PRO A 1 129 ? -3.843 28.582 -12.237 1.00 45.47 129 PRO A C 1
ATOM 983 O O . PRO A 1 129 ? -3.994 29.057 -11.111 1.00 45.47 129 PRO A O 1
ATOM 986 N N . SER A 1 130 ? -2.654 28.205 -12.702 1.00 48.34 130 SER A N 1
ATOM 987 C CA . SER A 1 130 ? -1.420 28.540 -12.000 1.00 48.34 130 SER A CA 1
ATOM 988 C C . SER A 1 130 ? -1.336 30.058 -11.861 1.00 48.34 130 SER A C 1
ATOM 990 O O . SER A 1 130 ? -1.379 30.756 -12.876 1.00 48.34 130 SER A O 1
ATOM 992 N N . ALA A 1 131 ? -1.234 30.538 -10.625 1.00 35.75 131 ALA A N 1
ATOM 993 C CA . ALA A 1 131 ? -0.641 31.836 -10.331 1.00 35.75 131 ALA A CA 1
ATOM 994 C C . ALA A 1 131 ? 0.887 31.714 -10.387 1.00 35.75 131 ALA A C 1
ATOM 996 O O . ALA A 1 131 ? 1.394 30.624 -10.019 1.00 35.75 131 ALA A O 1
#

pLDDT: mean 74.82, std 19.64, range [27.31, 95.19]

Secondary structure (DSSP, 8-state):
---------TTTHHHHTT-S---HHHHHHHHHHHHHHHTTT-HHHHHHHHHHHHHHGGGGGS-HHHHHHHT--HHHHHHHHHHHHHHHHH-S-SSTTHHHHHHHHHHHHHHHHHHHSS-SS-SS---PPP-